Protein AF-A0A6L3EL48-F1 (afdb_monomer_lite)

Radius of gyration: 19.56 Å; chains: 1; bounding box: 56×30×52 Å

Structure (mmCIF, N/CA/C/O backbone):
data_AF-A0A6L3EL48-F1
#
_entry.id   AF-A0A6L3EL48-F1
#
loop_
_atom_site.group_PDB
_atom_site.id
_atom_site.type_symbol
_atom_site.label_atom_id
_atom_site.label_alt_id
_atom_site.label_comp_id
_atom_site.label_asym_id
_atom_site.label_entity_id
_atom_site.label_seq_id
_atom_site.pdbx_PDB_ins_code
_atom_site.Cartn_x
_atom_site.Cartn_y
_atom_site.Cartn_z
_atom_site.occupancy
_atom_site.B_iso_or_equiv
_atom_site.auth_seq_id
_atom_site.aut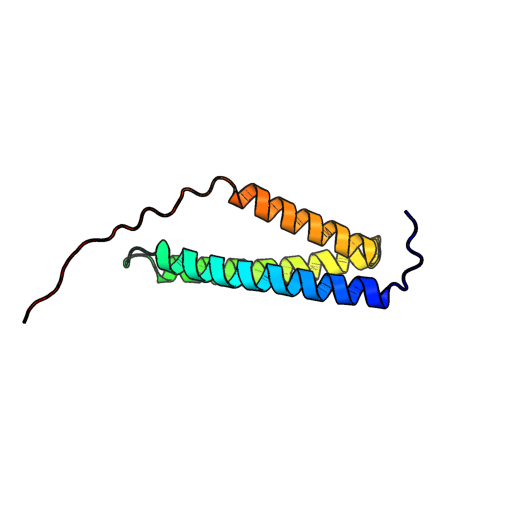h_comp_id
_atom_site.auth_asym_id
_atom_site.auth_atom_id
_atom_site.pdbx_PDB_model_num
ATOM 1 N N . LEU A 1 1 ? 2.755 -14.348 -24.131 1.00 45.72 1 LEU A N 1
ATOM 2 C CA . LEU A 1 1 ? 2.136 -13.013 -24.007 1.00 45.72 1 LEU A CA 1
ATOM 3 C C . LEU A 1 1 ? 3.247 -12.006 -23.737 1.00 45.72 1 LEU A C 1
ATOM 5 O O . LEU A 1 1 ? 3.578 -11.775 -22.586 1.00 45.72 1 LEU A O 1
ATOM 9 N N . GLY A 1 2 ? 3.882 -11.493 -24.787 1.00 48.94 2 GLY A N 1
ATOM 10 C CA . GLY A 1 2 ? 4.837 -10.391 -24.682 1.00 48.94 2 GLY A CA 1
ATOM 11 C C . GLY A 1 2 ? 4.164 -9.168 -25.270 1.00 48.94 2 GLY A C 1
ATOM 12 O O . GLY A 1 2 ? 4.235 -8.952 -26.474 1.00 48.94 2 GLY A O 1
ATOM 13 N N . ALA A 1 3 ? 3.409 -8.438 -24.455 1.00 58.59 3 ALA A N 1
ATOM 14 C CA . ALA A 1 3 ? 3.072 -7.085 -24.845 1.00 58.59 3 ALA A CA 1
ATOM 15 C C . ALA A 1 3 ? 4.375 -6.293 -24.696 1.00 58.59 3 ALA A C 1
ATOM 17 O O . ALA A 1 3 ? 4.808 -6.067 -23.569 1.00 58.59 3 ALA A O 1
ATOM 18 N N . ASP A 1 4 ? 5.002 -5.918 -25.814 1.00 60.62 4 ASP A N 1
ATOM 19 C CA . ASP A 1 4 ? 6.131 -4.972 -25.905 1.00 60.62 4 ASP A CA 1
ATOM 20 C C . ASP A 1 4 ? 5.657 -3.548 -25.533 1.00 60.62 4 ASP A C 1
ATOM 22 O O . ASP A 1 4 ? 5.874 -2.548 -26.217 1.00 60.62 4 ASP A O 1
ATOM 26 N N . LEU A 1 5 ? 4.866 -3.466 -24.465 1.00 69.62 5 LEU A N 1
ATOM 27 C CA . LEU A 1 5 ? 4.377 -2.229 -23.914 1.00 69.62 5 LEU A CA 1
ATOM 28 C C . LEU A 1 5 ? 5.544 -1.599 -23.171 1.00 69.62 5 LEU A C 1
ATOM 30 O O . LEU A 1 5 ? 6.119 -2.202 -22.263 1.00 69.62 5 LEU A O 1
ATOM 34 N N . ALA A 1 6 ? 5.860 -0.362 -23.544 1.00 80.62 6 ALA A N 1
ATOM 35 C CA . ALA A 1 6 ? 6.830 0.427 -22.813 1.00 80.62 6 ALA A CA 1
ATOM 36 C C . ALA A 1 6 ? 6.492 0.398 -21.302 1.00 80.62 6 ALA A C 1
ATOM 38 O O . ALA A 1 6 ? 5.314 0.506 -20.937 1.00 80.62 6 ALA A O 1
ATOM 39 N N . PRO A 1 7 ? 7.491 0.289 -20.408 1.00 80.31 7 PRO A N 1
ATOM 40 C CA . PRO A 1 7 ? 7.252 0.181 -18.967 1.00 80.31 7 PRO A CA 1
ATOM 41 C C . PRO A 1 7 ? 6.422 1.338 -18.392 1.00 80.31 7 PRO A C 1
ATOM 43 O O . PRO A 1 7 ? 5.641 1.144 -17.467 1.00 80.31 7 PRO A O 1
ATOM 46 N N . GLY A 1 8 ? 6.547 2.542 -18.963 1.00 85.69 8 GLY A N 1
ATOM 47 C CA . GLY A 1 8 ? 5.839 3.745 -18.508 1.00 85.69 8 GLY A CA 1
ATOM 48 C C . GLY A 1 8 ? 4.311 3.589 -18.486 1.00 85.69 8 GLY A C 1
ATOM 49 O O . GLY A 1 8 ? 3.722 3.671 -17.409 1.00 85.69 8 GLY A O 1
ATOM 50 N N . PRO A 1 9 ? 3.653 3.335 -19.633 1.00 89.12 9 PRO A N 1
ATOM 51 C CA . PRO A 1 9 ? 2.214 3.077 -19.690 1.00 89.12 9 PRO A CA 1
ATOM 52 C C . PRO A 1 9 ? 1.728 1.984 -18.731 1.00 89.12 9 PRO A C 1
ATOM 54 O O . PRO A 1 9 ? 0.700 2.163 -18.080 1.00 89.12 9 PRO A O 1
ATOM 57 N N . VAL A 1 10 ? 2.477 0.882 -18.606 1.00 88.06 10 VAL A N 1
ATOM 58 C CA . VAL A 1 10 ? 2.127 -0.233 -17.708 1.00 88.06 10 VAL A CA 1
ATOM 59 C C . VAL A 1 10 ? 2.106 0.229 -16.253 1.00 88.06 10 VAL A C 1
ATOM 61 O O . VAL A 1 10 ? 1.141 -0.033 -15.537 1.00 88.06 10 VAL A O 1
ATOM 64 N N . LEU A 1 11 ? 3.134 0.968 -15.827 1.00 87.12 11 LEU A N 1
ATOM 65 C CA . LEU A 1 11 ? 3.215 1.508 -14.472 1.00 87.12 11 LEU A CA 1
ATOM 66 C C . LEU A 1 11 ? 2.114 2.533 -14.200 1.00 87.12 11 LEU A C 1
ATOM 68 O O . LEU A 1 11 ? 1.507 2.484 -13.137 1.00 87.12 11 LEU A O 1
ATOM 72 N N . VAL A 1 12 ? 1.819 3.429 -15.146 1.00 90.75 12 VAL A N 1
ATOM 73 C CA . VAL A 1 12 ? 0.770 4.450 -14.978 1.00 90.75 12 VAL A CA 1
ATOM 74 C C . VAL A 1 12 ? -0.601 3.802 -14.814 1.00 90.75 12 VAL A C 1
ATOM 76 O O . VAL A 1 12 ? -1.310 4.105 -13.855 1.00 90.75 12 VAL A O 1
ATOM 79 N N . VAL A 1 13 ? -0.967 2.881 -15.709 1.00 91.94 13 VAL A N 1
ATOM 80 C CA . VAL A 1 13 ? -2.250 2.167 -15.626 1.00 91.94 13 VAL A CA 1
ATOM 81 C C . VAL A 1 13 ? -2.327 1.354 -14.333 1.00 91.94 13 VAL A C 1
ATOM 83 O O . VAL A 1 13 ? -3.337 1.411 -13.630 1.00 91.94 13 VAL A O 1
ATOM 86 N N . GLY A 1 14 ? -1.244 0.658 -13.973 1.00 87.31 14 GLY A N 1
ATOM 87 C CA . GLY A 1 14 ? -1.153 -0.083 -12.718 1.00 87.31 14 GLY A CA 1
ATOM 88 C C . GLY A 1 14 ? -1.338 0.808 -11.488 1.00 87.31 14 GLY A C 1
ATOM 89 O O . GLY A 1 14 ? -2.087 0.448 -10.583 1.00 87.31 14 GLY A O 1
ATOM 90 N N . LEU A 1 15 ? -0.726 1.995 -11.466 1.00 88.69 15 LEU A N 1
ATOM 91 C CA . LEU A 1 15 ? -0.819 2.933 -10.348 1.00 88.69 15 LEU A CA 1
ATOM 92 C C . LEU A 1 15 ? -2.225 3.530 -10.206 1.00 88.69 15 LEU A C 1
ATOM 94 O O . LEU A 1 15 ? -2.700 3.706 -9.087 1.00 88.69 15 LEU A O 1
ATOM 98 N N . VAL A 1 16 ? -2.909 3.804 -11.322 1.00 91.75 16 VAL A N 1
ATOM 99 C CA . VAL A 1 16 ? -4.307 4.267 -11.318 1.00 91.75 16 VAL A CA 1
ATOM 100 C C . VAL A 1 16 ? -5.228 3.196 -10.734 1.00 91.75 16 VAL A C 1
ATOM 102 O O . VAL A 1 16 ? -6.023 3.491 -9.840 1.00 91.75 16 VAL A O 1
ATOM 105 N N . LEU A 1 17 ? -5.094 1.945 -11.189 1.00 90.31 17 LEU A N 1
ATOM 106 C CA . LEU A 1 17 ? -5.876 0.822 -10.664 1.00 90.31 17 LEU A CA 1
ATOM 107 C C . LEU A 1 17 ? -5.590 0.585 -9.178 1.00 90.31 17 LEU A C 1
ATOM 109 O O . LEU A 1 17 ? -6.518 0.452 -8.380 1.00 90.31 17 LEU A O 1
ATOM 113 N N . PHE A 1 18 ? -4.312 0.589 -8.795 1.00 86.00 18 PHE A N 1
ATOM 114 C CA . PHE A 1 18 ? -3.898 0.477 -7.402 1.00 86.00 18 PHE A CA 1
ATOM 115 C C . PHE A 1 18 ? -4.493 1.601 -6.547 1.00 86.00 18 PHE A C 1
ATOM 117 O O . PHE A 1 18 ? -5.065 1.326 -5.496 1.00 86.00 18 PHE A O 1
ATOM 124 N N . GLY A 1 19 ? -4.419 2.852 -7.009 1.00 85.06 19 GLY A N 1
ATOM 125 C CA . GLY A 1 19 ? -4.970 4.010 -6.309 1.00 85.06 19 GLY A CA 1
ATOM 126 C C . GLY A 1 19 ? -6.479 3.903 -6.081 1.00 85.06 19 GLY A C 1
ATOM 127 O O . GLY A 1 19 ? -6.954 4.205 -4.988 1.00 85.06 19 GLY A O 1
ATOM 128 N N . PHE A 1 20 ? -7.225 3.407 -7.071 1.0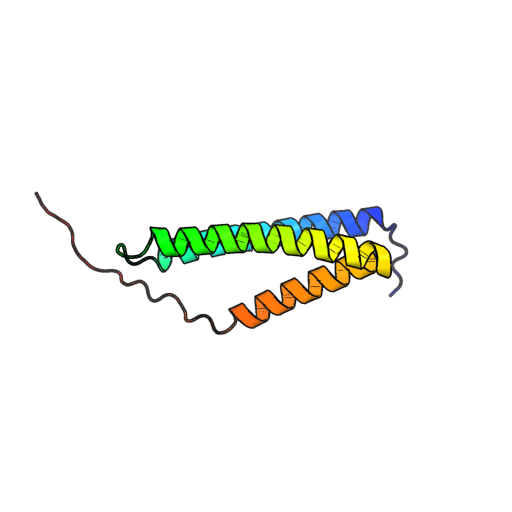0 87.19 20 PHE A N 1
ATOM 129 C CA . PHE A 1 20 ? -8.663 3.166 -6.945 1.00 87.19 20 PHE A CA 1
ATOM 130 C C . PHE A 1 20 ? -8.984 2.123 -5.862 1.00 87.19 20 PHE A C 1
ATOM 132 O O . PHE A 1 20 ? -9.786 2.383 -4.964 1.00 87.19 20 PHE A O 1
ATOM 139 N N . VAL A 1 21 ? -8.316 0.964 -5.896 1.00 85.00 21 VAL A N 1
ATOM 140 C CA . VAL A 1 21 ? -8.503 -0.099 -4.891 1.00 85.00 21 VAL A CA 1
ATOM 141 C C . VAL A 1 21 ? -8.075 0.375 -3.499 1.00 85.00 21 VAL A C 1
ATOM 143 O O . VAL A 1 21 ? -8.772 0.130 -2.515 1.00 85.00 21 VAL A O 1
ATOM 146 N N . PHE A 1 22 ? -6.955 1.093 -3.410 1.00 82.94 22 PHE A N 1
ATOM 147 C CA . PHE A 1 22 ? -6.454 1.663 -2.163 1.00 82.94 22 PHE A CA 1
ATOM 148 C C . PHE A 1 22 ? -7.449 2.653 -1.544 1.00 82.94 22 PHE A C 1
ATOM 150 O O . PHE A 1 22 ? -7.691 2.600 -0.338 1.00 82.94 22 PHE A O 1
ATOM 157 N N . ALA A 1 23 ? -8.072 3.514 -2.354 1.00 80.69 23 ALA A N 1
ATOM 158 C CA . ALA A 1 23 ? -9.077 4.464 -1.883 1.00 80.69 23 ALA A CA 1
ATOM 159 C C . ALA A 1 23 ? -10.296 3.756 -1.271 1.00 80.69 23 ALA A C 1
ATOM 161 O O . ALA A 1 23 ? -10.740 4.129 -0.183 1.00 80.69 23 ALA A O 1
ATOM 162 N N . LEU A 1 24 ? -10.790 2.694 -1.920 1.00 82.00 24 LEU A N 1
ATOM 163 C CA . LEU A 1 24 ? -11.873 1.866 -1.381 1.00 82.00 24 LEU A CA 1
ATOM 164 C C . LEU A 1 24 ? -11.480 1.235 -0.040 1.00 82.00 24 LEU A C 1
ATOM 166 O O . LEU A 1 24 ? -12.239 1.310 0.923 1.00 82.00 24 LEU A O 1
ATOM 170 N N . ASN A 1 25 ? -10.277 0.662 0.047 1.00 80.94 25 ASN A N 1
ATOM 171 C CA . ASN A 1 25 ? -9.800 0.005 1.265 1.00 80.94 25 ASN A CA 1
ATOM 172 C C . ASN A 1 25 ? -9.620 1.007 2.425 1.00 80.94 25 ASN A C 1
ATOM 174 O O . ASN A 1 25 ? -10.038 0.746 3.551 1.00 80.94 25 ASN A O 1
ATOM 178 N N . SER A 1 26 ? -9.101 2.205 2.141 1.00 76.06 26 SER A N 1
ATOM 179 C CA . SER A 1 26 ? -8.978 3.290 3.124 1.00 76.06 26 SER A CA 1
ATOM 180 C C . SER A 1 26 ? -10.340 3.781 3.638 1.00 76.06 26 SER A C 1
ATOM 182 O O . SER A 1 26 ? -10.472 4.092 4.826 1.00 76.06 26 SER A O 1
ATOM 184 N N . ALA A 1 27 ? -11.353 3.853 2.766 1.00 75.62 27 ALA A N 1
ATOM 185 C CA . ALA A 1 27 ? -12.709 4.240 3.151 1.00 75.62 27 ALA A CA 1
ATOM 186 C C . ALA A 1 27 ? -13.381 3.159 4.016 1.00 75.62 27 ALA A C 1
ATOM 188 O O . ALA A 1 27 ? -13.950 3.470 5.062 1.00 75.62 27 ALA A O 1
ATOM 189 N N . VAL A 1 28 ? -13.248 1.887 3.624 1.00 75.62 28 VAL A N 1
ATOM 190 C CA . VAL A 1 28 ? -13.811 0.737 4.347 1.00 75.62 28 VAL A CA 1
ATOM 191 C C . VAL A 1 28 ? -13.183 0.579 5.732 1.00 75.62 28 VAL A C 1
ATOM 193 O O . VAL A 1 28 ? -13.914 0.412 6.704 1.00 75.62 28 VAL A O 1
ATOM 196 N N . HIS A 1 29 ? -11.859 0.703 5.860 1.00 69.12 29 HIS A N 1
ATOM 197 C CA . HIS A 1 29 ? -11.181 0.614 7.158 1.00 69.12 29 HIS A CA 1
ATOM 198 C C . HIS A 1 29 ? -11.663 1.714 8.120 1.00 69.12 29 HIS A C 1
ATOM 200 O O . HIS A 1 29 ? -11.984 1.445 9.276 1.00 69.12 29 HIS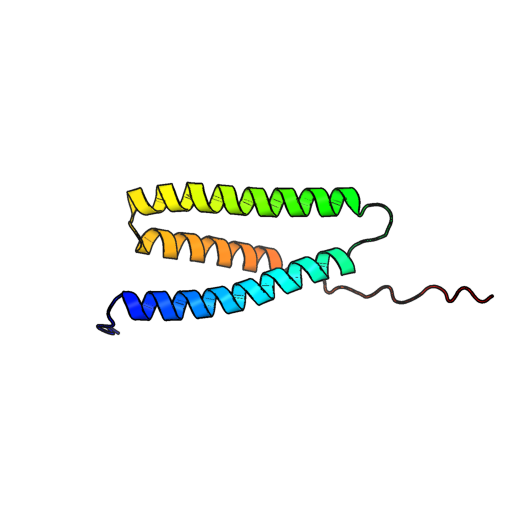 A O 1
ATOM 206 N N . SER A 1 30 ? -11.805 2.945 7.624 1.00 66.31 30 SER A N 1
ATOM 207 C CA . SER A 1 30 ? -12.302 4.066 8.434 1.00 66.31 30 SER A CA 1
ATOM 208 C C . SER A 1 30 ? -13.764 3.865 8.864 1.00 66.31 30 SER A C 1
ATOM 210 O O . SER A 1 30 ? -14.120 4.176 10.000 1.00 66.31 30 SER A O 1
ATOM 212 N N . TYR A 1 31 ? -14.602 3.299 7.988 1.00 68.19 31 TYR A N 1
ATOM 213 C CA . TYR A 1 31 ? -15.991 2.952 8.298 1.00 68.19 31 TYR A CA 1
ATOM 214 C C . TYR A 1 31 ? -16.097 1.820 9.336 1.00 68.19 31 TYR A C 1
ATOM 216 O O . TYR A 1 31 ? -16.865 1.933 10.288 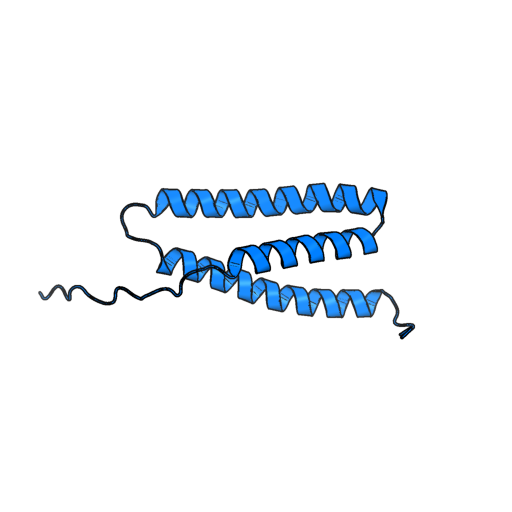1.00 68.19 31 TYR A O 1
ATOM 224 N N . LEU A 1 32 ? -15.287 0.762 9.200 1.00 62.31 32 LEU A N 1
ATOM 225 C CA . LEU A 1 32 ? -15.239 -0.380 10.122 1.00 62.31 32 LEU A CA 1
ATOM 226 C C . LEU A 1 32 ? -14.864 0.031 11.549 1.00 62.31 32 LEU A C 1
ATOM 228 O O . LEU A 1 32 ? -15.469 -0.463 12.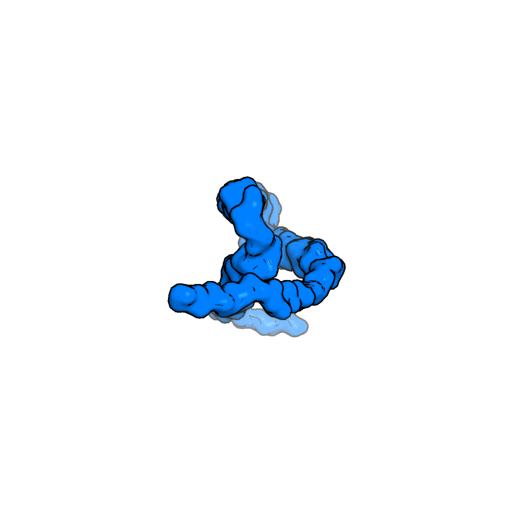495 1.00 62.31 32 LEU A O 1
ATOM 232 N N . VAL A 1 33 ? -13.915 0.959 11.718 1.00 63.19 33 VAL A N 1
ATOM 233 C CA . VAL A 1 33 ? -13.537 1.479 13.045 1.00 63.19 33 VAL A CA 1
ATOM 234 C C . VAL A 1 33 ? -14.718 2.170 13.726 1.00 63.19 33 VAL A C 1
ATOM 236 O O . VAL A 1 33 ? -14.963 1.924 14.903 1.00 63.19 33 VAL A O 1
ATOM 239 N N . LEU A 1 34 ? -15.482 2.991 13.001 1.00 61.25 34 LEU A N 1
ATOM 240 C CA . LEU A 1 34 ? -16.686 3.643 13.531 1.00 61.25 34 LEU A CA 1
ATOM 241 C C . LEU A 1 34 ? -17.805 2.637 13.832 1.00 61.25 34 LEU A C 1
ATOM 243 O O . LEU A 1 34 ? -18.456 2.749 14.864 1.00 61.25 34 LEU A O 1
ATOM 247 N N . ALA A 1 35 ? -18.001 1.642 12.965 1.00 61.75 35 ALA A N 1
ATOM 248 C CA . ALA A 1 35 ? -19.064 0.650 13.105 1.00 61.75 35 ALA A CA 1
ATOM 249 C C . ALA A 1 35 ? -18.816 -0.389 14.222 1.00 61.75 35 ALA A C 1
ATOM 251 O O . ALA A 1 35 ? -19.780 -0.945 14.739 1.00 61.75 35 ALA A O 1
ATOM 252 N N . TYR A 1 36 ? -17.555 -0.641 14.605 1.00 56.44 36 TYR A N 1
ATOM 253 C CA . TYR A 1 36 ? -17.171 -1.548 15.705 1.00 56.44 36 TYR A CA 1
ATOM 254 C C . TYR A 1 36 ? -16.896 -0.850 17.046 1.00 56.44 36 TYR A C 1
ATOM 256 O O . TYR A 1 36 ? -16.554 -1.511 18.029 1.00 56.44 36 TYR A O 1
ATOM 264 N N . SER A 1 37 ? -16.990 0.477 17.107 1.00 55.12 37 SER A N 1
ATOM 265 C CA . SER A 1 37 ? -16.679 1.222 18.325 1.00 55.12 37 SER A CA 1
ATOM 266 C C . SER A 1 37 ? -17.871 1.273 19.285 1.00 55.12 37 SER A C 1
ATOM 268 O O . SER A 1 37 ? -18.719 2.152 19.167 1.00 55.12 37 SER A O 1
ATOM 270 N N . ASP A 1 38 ? -17.886 0.393 20.290 1.00 55.00 38 ASP A N 1
ATOM 271 C CA . ASP A 1 38 ? -18.588 0.662 21.551 1.00 55.00 38 ASP A CA 1
ATOM 272 C C . ASP A 1 38 ? -17.928 1.867 22.248 1.00 55.00 38 ASP A C 1
ATOM 274 O O . ASP A 1 38 ? -16.697 1.959 22.338 1.00 55.00 38 ASP A O 1
ATOM 278 N N . ALA A 1 39 ? -18.746 2.801 22.741 1.00 54.81 39 ALA A N 1
ATOM 279 C CA . ALA A 1 39 ? -18.335 4.136 23.199 1.00 54.81 39 ALA A CA 1
ATOM 280 C C . ALA A 1 39 ? -17.236 4.159 24.292 1.00 54.81 39 ALA A C 1
ATOM 282 O O . ALA A 1 39 ? -16.559 5.171 24.458 1.00 54.81 39 ALA A O 1
ATOM 283 N N . GLU A 1 40 ? -17.000 3.045 24.990 1.00 57.28 40 GLU A N 1
ATOM 284 C CA . GLU A 1 40 ? -16.114 2.956 26.160 1.00 57.28 40 GLU A CA 1
ATOM 285 C C . GLU A 1 40 ? -14.618 2.725 25.818 1.00 57.28 40 GLU A C 1
ATOM 287 O O . GLU A 1 40 ? -13.752 2.919 26.670 1.00 57.28 40 GLU A O 1
ATOM 292 N N . ARG A 1 41 ? -14.256 2.317 24.583 1.00 58.53 41 ARG A N 1
ATOM 293 C CA . ARG A 1 41 ? -12.849 1.995 24.193 1.00 58.53 41 ARG A CA 1
ATOM 294 C C . ARG A 1 41 ? -12.322 2.701 22.936 1.00 58.53 41 ARG A C 1
ATOM 296 O O . ARG A 1 41 ? -11.299 2.305 22.371 1.00 58.53 41 ARG A O 1
ATOM 303 N N . VAL A 1 42 ? -12.973 3.784 22.518 1.00 63.25 42 VAL A N 1
ATOM 304 C CA . VAL A 1 42 ? -12.665 4.519 21.276 1.00 63.25 42 VAL A CA 1
ATOM 305 C C . VAL A 1 42 ? -11.209 5.000 21.201 1.00 63.25 42 VAL A C 1
ATOM 307 O O . VAL A 1 42 ? -10.546 4.801 20.186 1.00 63.25 42 VAL A O 1
ATOM 310 N N . SER A 1 43 ? -10.667 5.591 22.270 1.00 69.94 43 SER A N 1
ATOM 311 C CA . SER A 1 43 ? -9.312 6.171 22.258 1.00 69.94 43 SER A CA 1
ATOM 312 C C . SER A 1 43 ? -8.209 5.129 22.039 1.00 69.94 43 SER A C 1
ATOM 314 O O . SER A 1 43 ? -7.250 5.382 21.308 1.00 69.94 43 SER A O 1
ATOM 316 N N . MET A 1 44 ? -8.362 3.938 22.621 1.00 70.88 44 MET A N 1
ATOM 317 C CA . MET A 1 44 ? -7.400 2.843 22.492 1.00 70.88 44 MET A CA 1
ATOM 318 C C . MET A 1 44 ? -7.441 2.211 21.096 1.00 70.88 44 MET A C 1
ATOM 320 O O . MET A 1 44 ? -6.389 1.977 20.502 1.00 70.88 44 MET A O 1
ATOM 324 N N . ASN A 1 45 ? -8.641 2.004 20.544 1.00 72.31 45 ASN A N 1
ATOM 325 C CA . ASN A 1 45 ? -8.824 1.452 19.199 1.00 72.31 45 ASN A CA 1
ATOM 326 C C . ASN A 1 45 ? -8.294 2.405 18.116 1.00 72.31 45 ASN A C 1
ATOM 328 O O . ASN A 1 45 ? -7.590 1.981 17.199 1.00 72.31 45 ASN A O 1
ATOM 332 N N . VAL A 1 46 ? -8.562 3.708 18.254 1.00 70.62 46 VAL A N 1
ATOM 333 C CA . VAL A 1 46 ? -8.041 4.737 17.341 1.00 70.62 46 VAL A CA 1
ATOM 334 C C . VAL A 1 46 ? -6.517 4.848 17.451 1.00 70.62 46 VAL A C 1
ATOM 336 O O . VAL A 1 46 ? -5.834 4.931 16.430 1.00 70.62 46 VAL A O 1
ATOM 339 N N . GLY A 1 47 ? -5.965 4.790 18.668 1.00 79.50 47 GLY A N 1
ATOM 340 C CA . GLY A 1 47 ? -4.517 4.772 18.890 1.00 79.50 47 GLY A CA 1
ATOM 341 C C . GLY A 1 47 ? -3.829 3.601 18.181 1.00 79.50 47 GLY A C 1
ATOM 342 O O . GLY A 1 47 ? -2.878 3.816 17.428 1.00 79.50 47 GLY A O 1
ATOM 343 N N . PHE A 1 48 ? -4.350 2.380 18.343 1.00 78.62 48 PHE A N 1
ATOM 344 C CA . PHE A 1 48 ? -3.844 1.195 17.640 1.00 78.62 48 PHE A CA 1
ATOM 345 C C . PHE A 1 48 ? -3.950 1.323 16.116 1.00 78.62 48 PHE A C 1
ATOM 347 O O . PHE A 1 48 ? -3.001 0.977 15.415 1.00 78.62 48 PHE A O 1
ATOM 354 N N . TYR A 1 49 ? -5.053 1.869 15.597 1.00 79.12 49 TYR A N 1
ATOM 355 C CA . TYR A 1 49 ? -5.231 2.107 14.163 1.00 79.12 49 TYR A CA 1
ATOM 356 C C . TYR A 1 49 ? -4.161 3.044 13.584 1.00 79.12 49 TYR A C 1
ATOM 358 O O . TYR A 1 49 ? -3.529 2.728 12.573 1.00 79.12 49 TYR A O 1
ATOM 366 N N . TYR A 1 50 ? -3.904 4.183 14.234 1.00 83.12 50 TYR A N 1
ATOM 367 C CA . TYR A 1 50 ? -2.878 5.122 13.774 1.00 83.12 50 TYR A CA 1
ATOM 368 C C . TYR A 1 50 ? -1.468 4.535 13.870 1.00 83.12 50 TYR A C 1
ATOM 370 O O . TYR A 1 50 ? -0.681 4.714 12.938 1.00 83.12 50 TYR A O 1
ATOM 378 N N . MET A 1 51 ? -1.155 3.802 14.947 1.00 87.12 51 MET A N 1
ATOM 379 C CA . MET A 1 51 ? 0.125 3.097 15.075 1.00 87.12 51 MET A CA 1
ATOM 380 C C . MET A 1 51 ? 0.295 2.045 13.976 1.00 87.12 51 MET A C 1
ATOM 382 O O . MET A 1 51 ? 1.360 1.975 13.366 1.00 87.12 51 MET A O 1
ATOM 386 N N . ALA A 1 52 ? -0.753 1.279 13.667 1.00 85.88 52 ALA A N 1
ATOM 387 C CA . ALA A 1 52 ? -0.737 0.292 12.592 1.00 85.88 52 ALA A CA 1
ATOM 388 C C . ALA A 1 52 ? -0.561 0.944 11.208 1.00 85.88 52 ALA A C 1
ATOM 390 O O . ALA A 1 52 ? 0.239 0.466 10.407 1.00 85.88 52 ALA A O 1
ATOM 391 N N . ASN A 1 53 ? -1.234 2.066 10.930 1.00 86.00 53 ASN A N 1
ATOM 392 C CA . ASN A 1 53 ? -1.085 2.806 9.671 1.00 86.00 53 ASN A CA 1
ATOM 393 C C . ASN A 1 53 ? 0.327 3.402 9.516 1.00 86.00 53 ASN A C 1
ATOM 395 O O . ASN A 1 53 ? 0.967 3.246 8.475 1.00 86.00 53 ASN A O 1
ATOM 399 N N . ALA A 1 54 ? 0.852 4.046 10.564 1.00 89.81 54 ALA A N 1
ATOM 400 C CA . ALA A 1 54 ? 2.209 4.589 10.559 1.00 89.81 54 ALA A CA 1
ATOM 401 C C . ALA A 1 54 ? 3.264 3.476 10.435 1.00 89.81 54 ALA A C 1
ATOM 403 O O . ALA A 1 54 ? 4.188 3.584 9.627 1.00 89.81 54 ALA A O 1
ATOM 404 N N . GLY A 1 55 ? 3.086 2.383 11.180 1.00 92.38 55 GLY A N 1
ATOM 405 C CA . GLY A 1 55 ? 3.949 1.208 11.134 1.00 92.38 55 GLY A CA 1
ATOM 406 C C . GLY A 1 55 ? 3.951 0.544 9.760 1.00 92.38 55 GLY A C 1
ATOM 407 O O . GLY A 1 55 ? 5.018 0.254 9.228 1.00 92.38 55 GLY A O 1
ATOM 408 N N . GLY A 1 56 ? 2.781 0.382 9.138 1.00 90.19 56 GLY A N 1
ATOM 409 C CA . GLY A 1 56 ? 2.657 -0.160 7.786 1.00 90.19 56 GLY A CA 1
ATOM 410 C C . GLY A 1 56 ? 3.370 0.697 6.739 1.00 90.19 56 GLY A C 1
ATOM 411 O O . GLY A 1 56 ? 4.089 0.161 5.896 1.00 90.19 56 GLY A O 1
ATOM 412 N N . ARG A 1 57 ? 3.249 2.030 6.822 1.00 92.25 57 ARG A N 1
ATOM 413 C CA . ARG A 1 57 ? 3.977 2.953 5.933 1.00 92.25 57 ARG A CA 1
ATOM 414 C C . ARG A 1 57 ? 5.489 2.849 6.115 1.00 92.25 57 ARG A C 1
ATOM 416 O O . ARG A 1 57 ? 6.202 2.777 5.121 1.00 92.25 57 ARG A O 1
ATOM 423 N N . LEU A 1 58 ? 5.973 2.802 7.357 1.00 94.25 58 LEU A N 1
ATOM 424 C CA . LEU A 1 58 ? 7.402 2.667 7.651 1.00 94.25 58 LEU A CA 1
ATOM 425 C C . LEU A 1 58 ? 7.957 1.315 7.183 1.00 94.25 58 LEU A C 1
ATOM 427 O O . LEU A 1 58 ? 8.986 1.260 6.517 1.00 94.25 58 LEU A O 1
ATOM 431 N N . ALA A 1 59 ? 7.272 0.217 7.505 1.00 93.88 59 ALA A N 1
ATOM 432 C CA . ALA A 1 59 ? 7.679 -1.112 7.067 1.00 93.88 59 ALA A CA 1
ATOM 433 C C . ALA A 1 59 ? 7.692 -1.195 5.535 1.00 93.88 59 ALA A C 1
ATOM 435 O O . ALA A 1 59 ? 8.663 -1.669 4.953 1.00 93.88 59 ALA A O 1
ATOM 436 N N . GLY A 1 60 ? 6.660 -0.662 4.874 1.00 91.19 60 GLY A N 1
ATOM 437 C CA . GLY A 1 60 ? 6.569 -0.611 3.418 1.00 91.19 60 GLY A CA 1
ATOM 438 C C . GLY A 1 60 ? 7.732 0.137 2.765 1.00 91.19 60 GLY A C 1
ATOM 439 O O . GLY A 1 60 ? 8.300 -0.362 1.794 1.00 91.19 60 GLY A O 1
ATOM 440 N N . THR A 1 61 ? 8.143 1.295 3.293 1.00 92.31 61 THR A N 1
ATOM 441 C CA . THR A 1 61 ? 9.272 2.063 2.734 1.00 92.31 61 THR A CA 1
ATOM 442 C C . THR A 1 61 ? 10.617 1.380 2.965 1.00 92.31 61 THR A C 1
ATOM 444 O O . THR A 1 61 ? 11.429 1.311 2.045 1.00 92.31 61 THR A O 1
ATOM 447 N N . VAL A 1 62 ? 10.850 0.820 4.155 1.00 95.44 62 VAL A N 1
ATOM 448 C CA . VAL A 1 62 ? 12.102 0.114 4.471 1.00 95.44 62 VAL A CA 1
ATOM 449 C C . VAL A 1 62 ? 12.237 -1.153 3.629 1.00 95.44 62 VAL A C 1
ATOM 451 O O . VAL A 1 62 ? 13.269 -1.380 2.997 1.00 95.44 62 VAL A O 1
ATOM 454 N N . ILE A 1 63 ? 11.179 -1.963 3.580 1.00 93.75 63 ILE A N 1
ATOM 455 C CA . ILE A 1 63 ? 11.171 -3.225 2.844 1.00 93.75 63 ILE A CA 1
ATOM 456 C C . ILE A 1 63 ? 11.272 -2.974 1.337 1.00 93.75 63 ILE A C 1
ATOM 458 O O . ILE A 1 63 ? 12.041 -3.658 0.670 1.00 93.75 63 ILE A O 1
ATOM 462 N N . SER A 1 64 ? 10.555 -1.985 0.790 1.00 89.75 64 SER A N 1
ATOM 463 C CA . SER A 1 64 ? 10.680 -1.641 -0.636 1.00 89.75 64 SER A CA 1
ATOM 464 C C . SER A 1 64 ? 12.066 -1.095 -0.979 1.00 89.75 64 SER A C 1
ATOM 466 O O . SER A 1 64 ? 12.608 -1.448 -2.021 1.00 89.75 64 SER A O 1
ATOM 468 N N . GLY A 1 65 ? 12.691 -0.319 -0.089 1.00 91.94 65 GLY A N 1
ATOM 469 C CA . GLY A 1 65 ? 14.075 0.127 -0.254 1.00 91.94 65 GLY A CA 1
ATOM 470 C C . GLY A 1 65 ? 15.079 -1.030 -0.277 1.00 91.94 65 GLY A C 1
ATOM 471 O O . GLY A 1 65 ? 16.007 -1.026 -1.088 1.00 91.94 65 GLY A O 1
ATOM 472 N N . ALA A 1 66 ? 14.887 -2.044 0.571 1.00 93.50 66 ALA A N 1
ATOM 473 C CA . ALA A 1 66 ? 15.705 -3.257 0.564 1.00 93.50 66 ALA A CA 1
ATOM 474 C C . ALA A 1 66 ? 15.446 -4.124 -0.684 1.00 93.50 66 ALA A C 1
ATOM 476 O O . ALA A 1 66 ? 16.388 -4.560 -1.344 1.00 93.50 66 ALA A O 1
ATOM 477 N N . ALA A 1 67 ? 14.177 -4.324 -1.053 1.00 92.81 67 ALA A N 1
ATOM 478 C CA . ALA A 1 67 ? 13.779 -5.105 -2.222 1.00 92.81 67 ALA A CA 1
ATOM 479 C C . ALA A 1 67 ? 14.269 -4.477 -3.536 1.00 92.81 67 ALA A C 1
ATOM 481 O O . ALA A 1 67 ? 14.736 -5.198 -4.415 1.00 92.81 67 ALA A O 1
ATOM 482 N N . TYR A 1 68 ? 14.239 -3.144 -3.648 1.00 92.50 68 TYR A N 1
ATOM 483 C CA . TYR A 1 68 ? 14.740 -2.433 -4.825 1.00 92.50 68 TYR A CA 1
ATOM 484 C C . TYR A 1 68 ? 16.239 -2.656 -5.029 1.00 92.50 68 TYR A C 1
ATOM 486 O O . TYR A 1 68 ? 16.686 -2.871 -6.152 1.00 92.50 68 TYR A O 1
ATOM 494 N N . GLN A 1 69 ? 17.017 -2.648 -3.944 1.00 92.25 69 GLN A N 1
ATOM 495 C CA . GLN A 1 69 ? 18.457 -2.902 -4.009 1.00 92.25 69 GLN A CA 1
ATOM 496 C C . GLN A 1 69 ? 18.776 -4.343 -4.432 1.00 92.25 69 GLN A C 1
ATOM 498 O O . GLN A 1 69 ? 19.763 -4.560 -5.128 1.00 92.25 69 GLN A O 1
ATOM 503 N N . ALA A 1 70 ? 17.947 -5.317 -4.043 1.00 92.25 70 ALA A N 1
ATOM 504 C CA . ALA A 1 70 ? 18.168 -6.730 -4.357 1.00 92.25 70 ALA A CA 1
ATOM 505 C C . ALA A 1 70 ? 17.648 -7.147 -5.747 1.00 92.25 70 ALA A C 1
ATOM 507 O O . ALA A 1 70 ? 18.278 -7.954 -6.429 1.00 92.25 70 ALA A O 1
ATOM 508 N N . HIS A 1 71 ? 16.492 -6.624 -6.162 1.00 90.00 71 HIS A N 1
ATOM 509 C CA . HIS A 1 71 ? 15.716 -7.147 -7.295 1.00 90.00 71 HIS A CA 1
ATOM 510 C C . HIS A 1 71 ? 15.118 -6.051 -8.198 1.00 90.00 71 HIS A C 1
ATOM 512 O O . HIS A 1 71 ? 14.317 -6.343 -9.087 1.00 90.00 71 HIS A O 1
ATOM 518 N N . GLY A 1 72 ? 15.483 -4.783 -7.984 1.00 90.94 72 GLY A N 1
ATOM 519 C CA . GLY A 1 72 ? 14.977 -3.654 -8.761 1.00 90.94 72 GLY A CA 1
ATOM 520 C C . GLY A 1 72 ? 13.472 -3.421 -8.601 1.00 90.94 72 GLY A C 1
ATOM 521 O O . GLY A 1 72 ? 12.846 -3.811 -7.614 1.00 90.94 72 GLY A O 1
ATOM 522 N N . LEU A 1 73 ? 12.875 -2.755 -9.594 1.00 86.25 73 LEU A N 1
ATOM 523 C CA . LEU A 1 73 ? 11.463 -2.360 -9.564 1.00 86.25 73 LEU A CA 1
ATOM 524 C C . LEU A 1 73 ? 10.508 -3.565 -9.571 1.00 86.25 73 LEU A C 1
ATOM 526 O O . LEU A 1 73 ? 9.484 -3.542 -8.893 1.00 86.25 73 LEU A O 1
ATOM 530 N N . GLU A 1 74 ? 10.847 -4.619 -10.312 1.00 88.44 74 GLU A N 1
ATOM 531 C CA . GLU A 1 74 ? 10.019 -5.823 -10.407 1.00 88.44 74 GLU A CA 1
ATOM 532 C C . GLU A 1 74 ? 9.902 -6.531 -9.049 1.00 88.44 74 GLU A C 1
ATOM 534 O O . GLU A 1 74 ? 8.802 -6.889 -8.627 1.00 88.44 74 GLU A O 1
ATOM 539 N N . GLY A 1 75 ? 11.009 -6.640 -8.306 1.00 87.19 75 GLY A N 1
ATOM 540 C CA . GLY A 1 75 ? 10.994 -7.188 -6.950 1.00 87.19 75 GLY A CA 1
ATOM 541 C C . GLY A 1 75 ? 10.110 -6.390 -5.990 1.00 87.19 75 GLY A C 1
ATOM 542 O O . GLY A 1 75 ? 9.362 -6.979 -5.208 1.00 87.19 75 GLY A O 1
ATOM 543 N N . CYS A 1 76 ? 10.120 -5.057 -6.086 1.00 90.81 76 CYS A N 1
ATOM 544 C CA . CYS A 1 76 ? 9.222 -4.207 -5.299 1.00 90.81 76 CYS A CA 1
ATOM 545 C C . CYS A 1 76 ? 7.744 -4.487 -5.595 1.00 90.81 76 CYS A C 1
ATOM 547 O O . CYS A 1 76 ? 6.929 -4.525 -4.670 1.00 90.81 76 CYS A O 1
ATOM 549 N N . LEU A 1 77 ? 7.391 -4.696 -6.867 1.00 88.94 77 LEU A N 1
ATOM 550 C CA . LEU A 1 77 ? 6.018 -4.998 -7.280 1.00 88.94 77 LEU A CA 1
ATOM 551 C C . LEU A 1 77 ? 5.560 -6.361 -6.751 1.00 88.94 77 LEU A C 1
ATOM 553 O O . LEU A 1 77 ? 4.450 -6.470 -6.224 1.00 88.94 77 LEU A O 1
ATOM 557 N N . TRP A 1 78 ? 6.422 -7.379 -6.816 1.00 91.00 78 TRP A N 1
ATOM 558 C CA . TRP A 1 78 ? 6.128 -8.699 -6.257 1.00 91.00 78 TRP A CA 1
ATOM 559 C C . TRP A 1 78 ? 5.942 -8.661 -4.746 1.00 91.00 78 TRP A C 1
ATOM 561 O O . TRP A 1 78 ? 4.977 -9.224 -4.228 1.00 91.00 78 TRP A O 1
ATOM 571 N N . TRP A 1 79 ? 6.817 -7.950 -4.035 1.00 91.25 79 TRP A N 1
ATOM 572 C CA . TRP A 1 79 ? 6.719 -7.850 -2.584 1.00 91.25 79 TRP A CA 1
ATOM 573 C C . TRP A 1 79 ? 5.472 -7.081 -2.137 1.00 91.25 79 TRP A C 1
ATOM 575 O O . TRP A 1 79 ? 4.764 -7.514 -1.230 1.00 91.25 79 TRP A O 1
ATOM 585 N N . SER A 1 80 ? 5.145 -5.984 -2.828 1.00 89.00 80 SER A N 1
ATOM 586 C CA . SER A 1 80 ? 3.895 -5.244 -2.617 1.00 89.00 80 SER A CA 1
ATOM 587 C C . SER A 1 80 ? 2.670 -6.140 -2.836 1.00 89.00 80 SER A C 1
ATOM 589 O O . SER A 1 80 ? 1.779 -6.203 -1.989 1.00 89.00 80 SER A O 1
ATOM 591 N N . THR A 1 81 ? 2.665 -6.915 -3.924 1.00 90.75 81 THR A N 1
ATOM 592 C CA . THR A 1 81 ? 1.587 -7.863 -4.237 1.00 90.75 81 THR A CA 1
ATOM 593 C C . THR A 1 81 ? 1.427 -8.911 -3.136 1.00 90.75 81 THR A C 1
ATOM 595 O O . THR A 1 81 ? 0.311 -9.150 -2.678 1.00 90.75 81 THR A O 1
ATOM 598 N N . ALA A 1 82 ? 2.528 -9.497 -2.656 1.00 92.25 82 ALA A N 1
ATOM 599 C CA . ALA A 1 82 ? 2.503 -10.485 -1.580 1.00 92.25 82 ALA A CA 1
ATOM 600 C C . ALA A 1 82 ? 1.905 -9.920 -0.280 1.00 92.25 82 ALA A C 1
ATOM 602 O O . ALA A 1 82 ? 1.081 -10.578 0.356 1.00 92.25 82 ALA A O 1
ATOM 603 N N . LEU A 1 83 ? 2.261 -8.685 0.091 1.00 90.56 83 LEU A N 1
ATOM 604 C CA . LEU A 1 83 ? 1.713 -8.017 1.275 1.00 90.56 83 LEU A CA 1
ATOM 605 C C . LEU A 1 83 ? 0.210 -7.731 1.140 1.00 90.56 83 LEU A C 1
ATOM 607 O O . LEU A 1 83 ? -0.537 -7.934 2.096 1.00 90.56 83 LEU A O 1
ATOM 611 N N . VAL A 1 84 ? -0.255 -7.316 -0.044 1.00 88.62 84 VAL A N 1
ATOM 612 C CA . VAL A 1 84 ? -1.690 -7.107 -0.315 1.00 88.62 84 VAL A CA 1
ATOM 613 C C . VAL A 1 84 ? -2.465 -8.426 -0.253 1.00 88.62 84 VAL A C 1
ATOM 615 O O . VAL A 1 84 ? -3.544 -8.482 0.343 1.00 88.62 84 VAL A O 1
ATOM 618 N N . VAL A 1 85 ? -1.919 -9.507 -0.817 1.00 90.25 85 VAL A N 1
ATOM 619 C CA . VAL A 1 85 ? -2.524 -10.845 -0.732 1.00 90.25 85 VAL A CA 1
ATOM 620 C C . VAL A 1 85 ? -2.603 -11.306 0.722 1.00 90.25 85 VAL A C 1
ATOM 622 O O . VAL A 1 85 ? -3.666 -11.747 1.155 1.00 90.25 85 VAL A O 1
ATOM 625 N N . ALA A 1 86 ? -1.532 -11.141 1.500 1.00 90.38 86 ALA A N 1
ATOM 626 C CA . ALA A 1 86 ? -1.532 -11.471 2.923 1.00 90.38 86 ALA A CA 1
ATOM 627 C C . ALA A 1 86 ? -2.610 -10.683 3.687 1.00 90.38 86 ALA A C 1
ATOM 629 O O . ALA A 1 86 ? -3.402 -11.279 4.416 1.00 90.38 86 ALA A O 1
ATOM 630 N N . ALA A 1 87 ? -2.710 -9.368 3.462 1.00 87.56 87 ALA A N 1
ATOM 631 C CA . ALA A 1 87 ? -3.753 -8.534 4.059 1.00 87.56 87 ALA A CA 1
ATOM 632 C C . ALA A 1 87 ? -5.167 -9.014 3.686 1.00 87.56 87 ALA A C 1
ATOM 634 O O . ALA A 1 87 ? -6.056 -9.054 4.538 1.00 87.56 87 ALA A O 1
ATOM 635 N N . THR A 1 88 ? -5.365 -9.431 2.434 1.00 86.25 88 THR A N 1
ATOM 636 C CA . THR A 1 88 ? -6.642 -9.975 1.955 1.00 86.25 88 THR A CA 1
ATOM 637 C C . THR A 1 88 ? -6.990 -11.270 2.682 1.00 86.25 88 THR A C 1
ATOM 639 O O . THR A 1 88 ? -8.084 -11.384 3.224 1.00 86.25 88 THR A O 1
ATOM 642 N N . VAL A 1 89 ? -6.049 -12.216 2.768 1.00 89.81 89 VAL A N 1
ATOM 643 C CA . VAL A 1 89 ? -6.240 -13.502 3.458 1.00 89.81 89 VAL A CA 1
ATOM 644 C C . VAL A 1 89 ? -6.572 -13.297 4.935 1.00 89.81 89 VAL A C 1
ATOM 646 O O . VAL A 1 89 ? -7.513 -13.910 5.435 1.00 89.81 89 VAL A O 1
ATOM 649 N N . PHE A 1 90 ? -5.863 -12.397 5.622 1.00 86.81 90 PHE A N 1
ATOM 650 C CA . PHE A 1 90 ? -6.152 -12.071 7.021 1.00 86.81 90 PHE A CA 1
ATOM 651 C C . PHE A 1 90 ? -7.500 -11.366 7.218 1.00 86.81 90 PHE A C 1
ATOM 653 O O . PHE A 1 90 ? -8.047 -11.417 8.317 1.00 86.81 90 PHE A O 1
ATOM 660 N N . SER A 1 91 ? -8.054 -10.752 6.170 1.00 83.69 91 SER A N 1
ATOM 661 C CA . SER A 1 91 ? -9.356 -10.078 6.220 1.00 83.69 91 SER A CA 1
ATOM 662 C C . SER A 1 91 ? -10.544 -11.010 5.950 1.00 83.69 91 SER A C 1
ATOM 664 O O . SER A 1 91 ? -11.662 -10.686 6.337 1.00 83.69 91 SER A O 1
ATOM 666 N N . LEU A 1 92 ? -10.337 -12.169 5.311 1.00 82.88 92 LEU A N 1
ATOM 667 C CA . LEU A 1 92 ? -11.411 -13.124 4.987 1.00 82.88 92 LEU A CA 1
ATOM 668 C C . LEU A 1 92 ? -12.233 -13.622 6.194 1.00 82.88 92 LEU A C 1
ATOM 670 O O . LEU A 1 92 ? -13.448 -13.737 6.049 1.00 82.88 92 LEU A O 1
ATOM 674 N N . PRO A 1 93 ? -11.646 -13.930 7.369 1.00 83.06 93 PRO A N 1
ATOM 675 C CA . PRO A 1 93 ? -12.415 -14.415 8.514 1.00 83.06 93 PRO A CA 1
ATOM 676 C C . PRO A 1 93 ? -13.139 -13.310 9.304 1.00 83.06 93 PRO A C 1
ATOM 678 O O . PRO A 1 93 ? -13.610 -13.587 10.408 1.00 83.06 93 PRO A O 1
ATOM 681 N N . LEU A 1 94 ? -13.237 -12.070 8.800 1.00 72.19 94 LEU A N 1
ATOM 682 C CA . LEU A 1 94 ? -13.947 -11.018 9.531 1.00 72.19 94 LEU A CA 1
ATOM 683 C C . LEU A 1 94 ? -15.458 -11.318 9.599 1.00 72.19 94 LEU A C 1
ATOM 685 O O . LEU A 1 94 ? -16.102 -11.465 8.557 1.00 72.19 94 LEU A O 1
ATOM 689 N N . PRO A 1 95 ? -16.050 -11.386 10.806 1.00 69.50 95 PRO A N 1
ATOM 690 C CA . PRO A 1 95 ? -17.490 -11.536 10.953 1.00 69.50 95 PRO A CA 1
ATOM 691 C C . PRO A 1 95 ? -18.215 -10.319 10.364 1.00 69.50 95 PRO A C 1
ATOM 693 O O . PRO A 1 95 ? -17.744 -9.188 10.470 1.00 69.50 95 PRO A O 1
ATOM 696 N N . ALA A 1 96 ? -19.377 -10.544 9.747 1.00 60.62 96 ALA A N 1
ATOM 697 C CA . ALA A 1 96 ? -20.223 -9.454 9.276 1.00 60.62 96 ALA A CA 1
ATOM 698 C C . ALA A 1 96 ? -20.653 -8.583 10.466 1.00 60.62 96 ALA A C 1
ATOM 700 O O . ALA A 1 96 ? -21.067 -9.105 11.504 1.00 60.62 96 ALA A O 1
ATOM 701 N N . ILE A 1 97 ? -20.563 -7.260 10.314 1.00 57.97 97 ILE A N 1
ATOM 702 C CA . ILE A 1 97 ? -21.002 -6.322 11.349 1.00 57.97 97 ILE A CA 1
ATOM 703 C C . ILE A 1 97 ? -22.517 -6.465 11.515 1.00 57.97 97 ILE A C 1
ATOM 705 O O . ILE A 1 97 ? -23.290 -6.001 10.677 1.00 57.97 97 ILE A O 1
ATOM 709 N N . VAL A 1 98 ? -22.957 -7.099 12.600 1.00 48.41 98 VAL A N 1
ATOM 710 C CA . VAL A 1 98 ? -24.343 -6.997 13.060 1.00 48.41 98 VAL A CA 1
ATOM 711 C C . VAL A 1 98 ? -24.492 -5.600 13.652 1.00 48.41 98 VAL A C 1
ATOM 713 O O . VAL A 1 98 ? -23.921 -5.302 14.697 1.00 48.41 98 VAL A O 1
ATOM 716 N N . HIS A 1 99 ? -25.217 -4.716 12.967 1.00 49.19 99 HIS A N 1
ATOM 717 C CA . HIS A 1 99 ? -25.620 -3.438 13.545 1.00 49.19 99 HIS A CA 1
ATOM 718 C C . HIS A 1 99 ? -26.450 -3.703 14.806 1.00 49.19 99 HIS A C 1
ATOM 720 O O . HIS A 1 99 ? -27.583 -4.178 14.716 1.00 49.19 99 HIS A O 1
ATOM 726 N N . ALA A 1 100 ? -25.917 -3.350 15.975 1.00 42.53 100 ALA A N 1
ATOM 727 C CA . ALA A 1 100 ? -26.720 -3.122 17.169 1.00 42.53 100 ALA A CA 1
ATOM 728 C C . ALA A 1 100 ? -27.500 -1.809 16.975 1.00 42.53 100 ALA A C 1
ATOM 730 O O . ALA A 1 100 ? -27.147 -0.749 17.483 1.00 42.53 100 ALA A O 1
ATOM 731 N N . GLY A 1 101 ? -28.532 -1.869 16.134 1.00 44.97 101 GLY A N 1
ATOM 732 C CA . GLY A 1 101 ? -29.536 -0.825 16.016 1.00 44.97 101 GLY A CA 1
ATOM 733 C C . GLY A 1 101 ? -30.537 -0.954 17.159 1.00 44.97 101 GLY A C 1
ATOM 734 O O . GLY A 1 101 ? -31.349 -1.874 17.167 1.00 44.97 101 GLY A O 1
ATOM 735 N N . GLY A 1 102 ? -30.488 -0.018 18.100 1.00 46.31 102 GLY A N 1
ATOM 736 C CA . GLY A 1 102 ? -31.445 0.124 19.197 1.00 46.31 102 GLY A CA 1
ATOM 737 C C . GLY A 1 102 ? -30.699 0.634 20.414 1.00 46.31 102 GLY A C 1
ATOM 738 O O . GLY A 1 102 ? -29.845 -0.070 20.932 1.00 46.31 102 GLY A O 1
ATOM 739 N N . GLU A 1 103 ? -30.855 1.901 20.795 1.00 41.97 103 GLU A N 1
ATOM 740 C CA . GLU A 1 103 ? -31.621 2.307 21.990 1.00 41.97 103 GLU A CA 1
ATOM 741 C C . GLU A 1 103 ? -31.150 3.760 22.278 1.00 41.97 103 GLU A C 1
ATOM 743 O O . GLU A 1 103 ? -29.950 3.994 22.260 1.00 41.97 103 GLU A O 1
ATOM 748 N N . LYS A 1 104 ? -31.905 4.837 22.515 1.00 43.22 104 LYS A N 1
ATOM 749 C CA . LYS A 1 104 ? -33.325 5.190 22.576 1.00 43.22 104 LYS A CA 1
ATOM 750 C C . LYS A 1 104 ? -33.399 6.701 22.287 1.00 43.22 104 LYS A C 1
ATOM 752 O O . LYS A 1 104 ? -32.530 7.470 22.688 1.00 43.22 104 LYS A O 1
ATOM 757 N N . ARG A 1 105 ? -34.478 7.118 21.628 1.00 49.22 105 ARG A N 1
ATOM 758 C CA . ARG A 1 105 ? -34.942 8.506 21.507 1.00 49.22 105 ARG A CA 1
ATOM 759 C C . ARG A 1 105 ? -35.091 9.105 22.914 1.00 49.22 105 ARG A C 1
ATOM 761 O O . ARG A 1 105 ? -35.995 8.690 23.635 1.00 49.22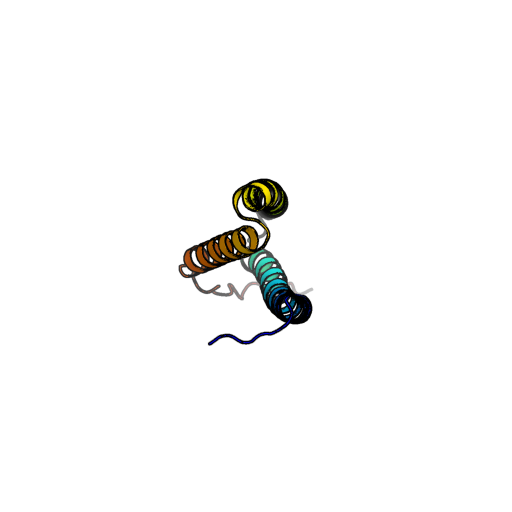 105 ARG A O 1
ATOM 768 N N . HIS A 1 106 ? -34.231 10.045 23.306 1.00 40.09 106 HIS A N 1
ATOM 769 C CA . HIS A 1 106 ? -34.506 10.888 24.469 1.00 40.09 106 HIS A CA 1
ATOM 770 C C . HIS A 1 106 ? -35.509 11.948 24.011 1.00 40.09 106 HIS A C 1
ATOM 772 O O . HIS A 1 106 ? -35.161 12.875 23.284 1.00 40.09 106 HIS A O 1
ATOM 778 N N . ALA A 1 107 ? -36.778 11.701 24.329 1.00 45.50 107 ALA A N 1
ATOM 779 C CA . ALA A 1 107 ? -37.786 12.745 24.371 1.00 45.50 107 ALA A CA 1
ATOM 780 C C . ALA A 1 107 ? -37.429 13.698 25.524 1.00 45.50 107 ALA A C 1
ATOM 782 O O . ALA A 1 107 ? -37.043 13.224 26.597 1.00 45.50 107 ALA A O 1
ATOM 783 N N . ASP A 1 108 ? -37.441 14.987 25.189 1.00 42.16 108 ASP A N 1
ATOM 784 C CA . ASP A 1 108 ? -38.059 16.123 25.889 1.00 42.16 108 ASP A CA 1
ATOM 785 C C . ASP A 1 108 ? -38.078 16.111 27.429 1.00 42.16 108 ASP A C 1
ATOM 787 O O . ASP A 1 108 ? -38.760 15.247 28.029 1.00 42.16 108 ASP A O 1
#

Foldseek 3Di:
DDPVDDVVVVVVVVVVVVVVVVVVVVVVVVVVLVLPDDPPCNVVSVVVVVVVVVVCVVCLVVVLVVQCVVPNPVSNVVVVVVVVVVVVVVCVPDDDRDRPPDDDDDDD

Sequence (108 aa):
LGADLAPGPVLVVGLVLFGFVFALNSAVHSYLVLAYSDAERVSMNVGFYYMANAGGRLAGTVISGAAYQAHGLEGCLWWSTALVVAATVFSLPLPAIVHAGGEKRHAD

Secondary structure (DSSP, 8-state):
------HHHHHHHHHHHHHHHHHHHHHHHHHHHHHT--TTSHHHHHHHHHHHHHHHHHHHHHHHHHHHHHHHHHHHHHHHHHHHHHHHHHHTTPPP------------

pLDDT: mean 76.93, std 16.16, range [40.09, 95.44]